Protein AF-A0AAW9FP32-F1 (afdb_monomer_lite)

Radius of gyration: 34.98 Å; chains: 1; bounding box: 55×24×102 Å

Sequence (64 aa):
MMKEKESVKTDCRETYTSPTLSFSFIEMENGIAAGSAKVIPPDNGGKVQEEWQSGTDDNHTIDW

Foldseek 3Di:
DDDDDDDDPDPPDDDDDDDDDDDDDDDDPPDQPDPNDDDDQADPVGDGPDDPPPDPPVPDDDDD

pLDDT: mean 73.87, std 11.41, range [42.38, 96.06]

Secondary structure (DSSP, 8-state):
-PPP--------PPPP-PPP----------SS-TTS-----B-TTS-BS---------------

Structure (mmCIF, N/CA/C/O backbone):
data_AF-A0AAW9FP32-F1
#
_entry.id   AF-A0AAW9FP32-F1
#
loop_
_atom_site.group_PDB
_atom_site.id
_atom_site.type_symbol
_atom_site.label_atom_id
_atom_site.label_alt_id
_atom_site.label_comp_id
_atom_site.label_asym_id
_atom_site.label_entity_id
_atom_site.label_seq_id
_atom_site.pdbx_PDB_ins_code
_atom_site.Cartn_x
_atom_site.Cartn_y
_atom_site.Cartn_z
_atom_site.occupancy
_atom_site.B_iso_or_equiv
_atom_site.auth_seq_id
_atom_site.auth_comp_id
_atom_site.auth_asym_id
_atom_site.auth_atom_id
_atom_site.pdbx_PDB_model_num
ATOM 1 N N . MET A 1 1 ? -27.405 7.334 74.735 1.00 42.38 1 MET A N 1
ATOM 2 C CA . MET A 1 1 ? -26.400 6.948 73.721 1.00 42.38 1 MET A CA 1
ATOM 3 C C . MET A 1 1 ? -26.924 7.371 72.360 1.00 42.38 1 MET A C 1
ATOM 5 O O . MET A 1 1 ? -27.961 6.868 71.948 1.00 42.38 1 MET A O 1
ATOM 9 N N . MET A 1 2 ? -26.293 8.356 71.721 1.00 44.84 2 MET A N 1
ATOM 10 C CA . MET A 1 2 ? -26.669 8.801 70.376 1.00 44.84 2 MET A CA 1
ATOM 11 C C . MET A 1 2 ? -25.959 7.905 69.363 1.00 44.84 2 MET A C 1
ATOM 13 O O . MET A 1 2 ? -24.740 7.778 69.405 1.00 44.84 2 MET A O 1
ATOM 17 N N . LYS A 1 3 ? -26.733 7.232 68.509 1.00 54.72 3 LYS A N 1
ATOM 18 C CA . LYS A 1 3 ? -26.206 6.402 67.426 1.00 54.72 3 LYS A CA 1
ATOM 19 C C . LYS A 1 3 ? -25.737 7.336 66.312 1.00 54.72 3 LYS A C 1
ATOM 21 O O . LYS A 1 3 ? -26.538 8.096 65.768 1.00 54.72 3 LYS A O 1
ATOM 26 N N . GLU A 1 4 ? -24.444 7.301 66.034 1.00 60.38 4 GLU A N 1
ATOM 27 C CA . GLU A 1 4 ? -23.809 8.044 64.953 1.00 60.38 4 GLU A CA 1
ATOM 28 C C . GLU A 1 4 ? -24.388 7.557 63.616 1.00 60.38 4 GLU A C 1
ATOM 30 O O . GLU A 1 4 ? -24.496 6.353 63.375 1.00 60.38 4 GLU A O 1
ATOM 35 N N . LYS A 1 5 ? -24.869 8.486 62.783 1.00 61.28 5 LYS A N 1
ATOM 36 C CA . LYS A 1 5 ? -25.404 8.147 61.463 1.00 61.28 5 LYS A CA 1
ATOM 37 C C . LYS A 1 5 ? -24.222 7.943 60.528 1.00 61.28 5 LYS A C 1
ATOM 39 O O . LYS A 1 5 ? -23.511 8.894 60.221 1.00 61.28 5 LYS A O 1
ATOM 44 N N . GLU A 1 6 ? -24.030 6.706 60.095 1.00 64.88 6 GLU A N 1
ATOM 45 C CA . GLU A 1 6 ? -23.029 6.338 59.103 1.00 64.88 6 GLU A CA 1
ATOM 46 C C . GLU A 1 6 ? -23.295 7.131 57.813 1.00 64.88 6 GLU A C 1
ATOM 48 O O . GLU A 1 6 ? -24.366 7.037 57.207 1.00 64.88 6 GLU A O 1
ATOM 53 N N . SER A 1 7 ? -22.355 8.005 57.444 1.00 63.91 7 SER A N 1
ATOM 54 C CA . SER A 1 7 ? -22.458 8.812 56.233 1.00 63.91 7 SER A CA 1
ATOM 55 C C . SER A 1 7 ? -22.405 7.885 55.022 1.00 63.91 7 SER A C 1
ATOM 57 O O . SER A 1 7 ? -21.395 7.213 54.801 1.00 63.91 7 SER A O 1
ATOM 59 N N . VAL A 1 8 ? -23.474 7.859 54.231 1.00 66.88 8 VAL A N 1
ATOM 60 C CA . VAL A 1 8 ? -23.515 7.126 52.965 1.00 66.88 8 VAL A CA 1
ATOM 61 C C . VAL A 1 8 ? -22.433 7.714 52.061 1.00 66.88 8 VAL A C 1
ATOM 63 O O . VAL A 1 8 ? -22.550 8.850 51.607 1.00 66.88 8 VAL A O 1
ATOM 66 N N . LYS A 1 9 ? -21.343 6.971 51.845 1.00 67.06 9 LYS A N 1
ATOM 67 C CA . LYS A 1 9 ? -20.302 7.366 50.896 1.00 67.06 9 LYS A CA 1
ATOM 68 C C . LYS A 1 9 ? -20.864 7.221 49.489 1.00 67.06 9 LYS A C 1
ATOM 70 O O . LYS A 1 9 ? -20.961 6.115 48.967 1.00 67.06 9 LYS A O 1
ATOM 75 N N . THR A 1 10 ? -21.257 8.339 48.898 1.00 71.69 10 THR A N 1
ATOM 76 C CA . THR A 1 10 ? -21.633 8.407 47.490 1.00 71.69 10 THR A CA 1
ATOM 77 C C . THR A 1 10 ? -20.381 8.152 46.653 1.00 71.69 10 THR A C 1
ATOM 79 O O . THR A 1 10 ? -19.397 8.879 46.785 1.00 71.69 10 THR A O 1
ATOM 82 N N . ASP A 1 11 ? -20.392 7.098 45.837 1.00 75.31 11 ASP A N 1
ATOM 83 C CA . ASP A 1 11 ? -19.328 6.830 44.869 1.00 75.31 11 ASP A CA 1
ATOM 84 C C . ASP A 1 11 ? -19.281 7.997 43.870 1.00 75.31 11 ASP A C 1
ATOM 86 O O . ASP A 1 11 ? -20.230 8.228 43.125 1.00 75.31 11 ASP A O 1
ATOM 90 N N . CYS A 1 12 ? -18.214 8.794 43.923 1.00 77.69 12 CYS A N 1
ATOM 91 C CA . CYS A 1 12 ? -18.042 10.018 43.138 1.00 77.69 12 CYS A CA 1
ATOM 92 C C . CYS A 1 12 ? -17.329 9.774 41.799 1.00 77.69 12 CYS A C 1
ATOM 94 O O . CYS A 1 12 ? -16.707 10.681 41.249 1.00 77.69 12 CYS A O 1
ATOM 96 N N . ARG A 1 13 ? -17.381 8.545 41.278 1.00 83.25 13 ARG A N 1
ATOM 97 C CA . ARG A 1 13 ? -16.767 8.199 39.995 1.00 83.25 13 ARG A CA 1
ATOM 98 C C . ARG A 1 13 ? -17.583 8.761 38.842 1.00 83.25 13 ARG A C 1
ATOM 100 O O . ARG A 1 13 ? -18.784 8.527 38.733 1.00 83.25 13 ARG A O 1
ATOM 107 N N . GLU A 1 14 ? -16.904 9.468 37.952 1.00 84.50 14 GLU A N 1
ATOM 108 C CA . GLU A 1 14 ? -17.498 9.901 36.696 1.00 84.50 14 GLU A CA 1
ATOM 109 C C . GLU A 1 14 ? -17.765 8.699 35.786 1.00 84.50 14 GLU A C 1
ATOM 111 O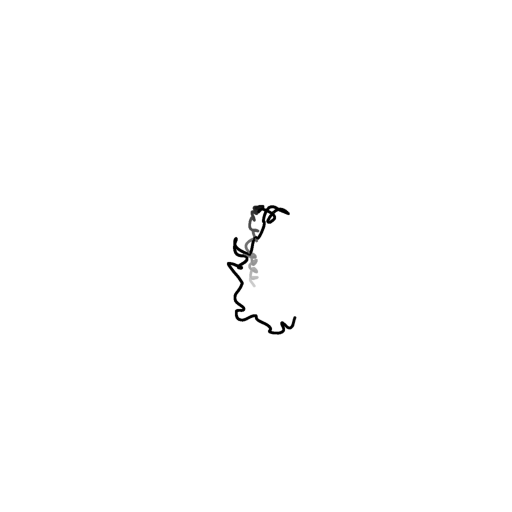 O . GLU A 1 14 ? -17.037 7.703 35.785 1.00 84.50 14 GLU A O 1
ATOM 116 N N . THR A 1 15 ? -18.839 8.788 35.004 1.00 87.44 15 THR A N 1
ATOM 117 C CA . THR A 1 15 ? -19.173 7.749 34.030 1.00 87.44 15 THR A CA 1
ATOM 118 C C . THR A 1 15 ? -18.255 7.886 32.822 1.00 87.44 15 THR A C 1
ATOM 120 O O . THR A 1 15 ? -18.135 8.964 32.242 1.00 87.44 15 THR A O 1
ATOM 123 N N . TYR A 1 16 ? -17.611 6.789 32.425 1.00 88.19 16 TYR A N 1
ATOM 124 C CA . TYR A 1 16 ? -16.765 6.779 31.237 1.00 88.19 16 TYR A CA 1
ATOM 125 C C . TYR A 1 16 ? -17.586 7.102 29.982 1.00 88.19 16 TYR A C 1
ATOM 127 O O . TYR A 1 16 ? -18.601 6.461 29.713 1.00 88.19 16 TYR A O 1
ATOM 135 N N . THR A 1 17 ? -17.110 8.066 29.195 1.00 92.06 17 THR A N 1
ATOM 136 C CA . THR A 1 17 ? -17.661 8.389 27.875 1.00 92.06 17 THR A CA 1
ATOM 137 C C . THR A 1 17 ? -16.651 7.972 26.814 1.00 92.06 17 THR A C 1
ATOM 139 O O . THR A 1 17 ? -15.527 8.471 26.790 1.00 92.06 17 THR A O 1
ATOM 142 N N . SER A 1 18 ? -17.040 7.033 25.950 1.00 93.38 18 SER A N 1
ATOM 143 C CA . SER A 1 18 ? -16.180 6.558 24.862 1.00 93.38 18 SER A CA 1
ATOM 144 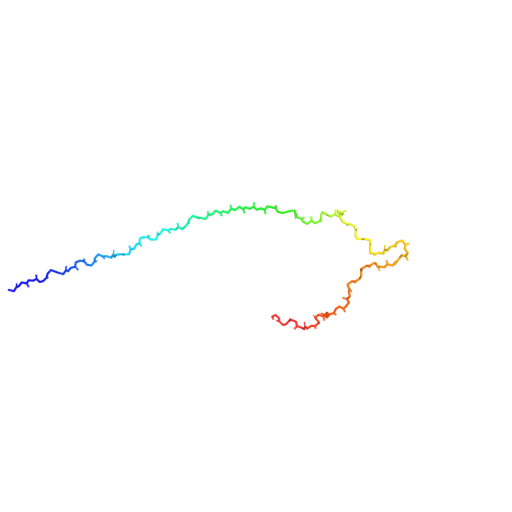C C . SER A 1 18 ? -16.002 7.644 23.789 1.00 93.38 18 SER A C 1
ATOM 146 O O . SER A 1 18 ? -16.971 8.341 23.472 1.00 93.38 18 SER A O 1
ATOM 148 N N . PRO A 1 19 ? -14.796 7.814 23.217 1.00 92.94 19 PRO A N 1
ATOM 149 C CA . PRO A 1 19 ? -14.573 8.777 22.147 1.00 92.94 19 PRO A CA 1
ATOM 150 C C . PRO A 1 19 ? -15.255 8.341 20.846 1.00 92.94 19 PRO A C 1
ATOM 152 O O . PRO A 1 19 ? -15.399 7.156 20.553 1.00 92.94 19 PRO A O 1
ATOM 155 N N . THR A 1 20 ? -15.618 9.320 20.020 1.00 96.06 20 THR A N 1
ATOM 156 C CA . THR A 1 20 ? -16.056 9.063 18.643 1.00 96.06 20 THR A CA 1
ATOM 157 C C . THR A 1 20 ? -14.834 8.961 17.734 1.00 96.06 20 THR A C 1
ATOM 159 O O . THR A 1 20 ? -14.005 9.868 17.716 1.00 96.06 20 THR A O 1
ATOM 162 N N . LEU A 1 21 ? -14.726 7.870 16.972 1.00 94.62 21 LEU A N 1
ATOM 163 C CA . LEU A 1 21 ? -13.669 7.667 15.978 1.00 94.62 21 LEU A CA 1
ATOM 164 C C . LEU A 1 21 ? -14.229 7.883 14.570 1.00 94.62 21 LEU A C 1
ATOM 166 O O . LEU A 1 21 ? -15.340 7.454 14.265 1.00 94.62 21 LEU A O 1
ATOM 170 N N . SER A 1 22 ? -13.462 8.546 13.709 1.00 93.75 22 SER A N 1
ATOM 171 C CA . SER A 1 22 ? -13.793 8.746 12.296 1.00 93.75 22 SER A CA 1
ATOM 172 C C . SER A 1 22 ? -12.628 8.270 11.441 1.00 93.75 22 SER A C 1
ATOM 174 O O . SER A 1 22 ? -11.484 8.642 11.695 1.00 93.75 22 SER A O 1
ATOM 176 N N . PHE A 1 23 ? -12.926 7.442 10.443 1.00 91.56 23 PHE A N 1
ATOM 177 C CA . PHE A 1 23 ? -11.940 6.851 9.545 1.00 91.56 23 PHE A CA 1
ATOM 178 C C . PHE A 1 23 ? -12.268 7.234 8.108 1.00 91.56 23 PHE A C 1
ATOM 180 O O . PHE A 1 23 ? -13.430 7.195 7.703 1.00 91.56 23 PHE A O 1
ATOM 187 N N . SER A 1 24 ? -11.229 7.544 7.341 1.00 91.25 24 SER A N 1
ATOM 188 C CA . SER A 1 24 ? -11.312 7.737 5.898 1.00 91.25 24 SER A CA 1
ATOM 189 C C . SER A 1 24 ? -10.357 6.759 5.238 1.00 91.25 24 SER A C 1
ATOM 191 O O . SER A 1 24 ? -9.175 6.720 5.579 1.00 91.25 24 SER A O 1
ATOM 193 N N . PHE A 1 25 ? -10.867 5.9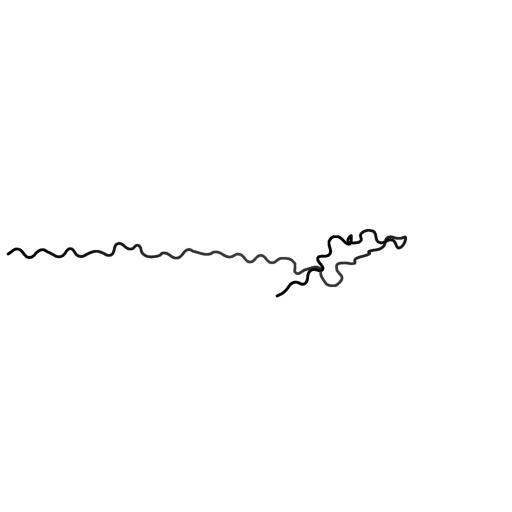76 4.295 1.00 87.69 25 PHE A N 1
ATOM 194 C CA . PHE A 1 25 ? -10.038 5.133 3.446 1.00 87.69 25 PHE A CA 1
ATOM 195 C C . PHE A 1 25 ? -9.631 5.949 2.225 1.00 87.69 25 PHE A C 1
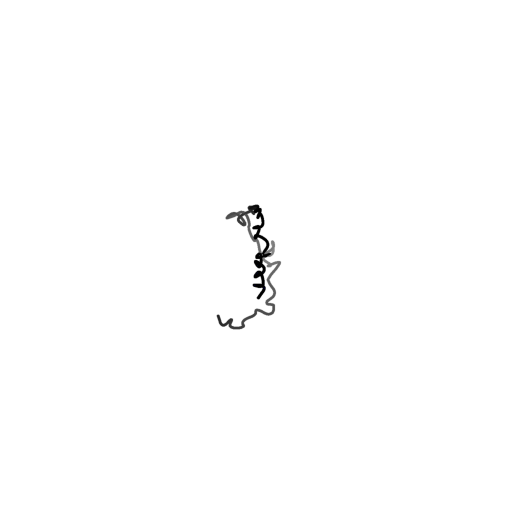ATOM 197 O O . PHE A 1 25 ? -10.485 6.490 1.524 1.00 87.69 25 PHE A O 1
ATOM 204 N N . ILE A 1 26 ? -8.325 6.070 2.010 1.00 86.44 26 ILE A N 1
ATOM 205 C CA . ILE A 1 26 ? -7.759 6.703 0.823 1.00 86.44 26 ILE A CA 1
ATOM 206 C C . ILE A 1 26 ? -7.150 5.581 -0.004 1.00 86.44 26 ILE A C 1
ATOM 208 O O . ILE A 1 26 ? -6.226 4.906 0.447 1.00 86.44 26 ILE A O 1
ATOM 212 N N . GLU A 1 27 ? -7.691 5.366 -1.196 1.00 81.06 27 GLU A N 1
ATOM 213 C CA . GLU A 1 27 ? -7.123 4.427 -2.154 1.00 81.06 27 GLU A CA 1
ATOM 214 C C . GLU A 1 27 ? -5.986 5.117 -2.912 1.00 81.06 27 GLU A C 1
ATOM 216 O O . GLU A 1 27 ? -6.136 6.233 -3.412 1.00 81.06 27 GLU A O 1
ATOM 221 N N . MET A 1 28 ? -4.834 4.455 -2.976 1.00 78.00 28 MET A N 1
ATOM 222 C CA . MET A 1 28 ? -3.698 4.865 -3.796 1.00 78.00 28 MET A CA 1
ATOM 223 C C . MET A 1 28 ? -3.607 3.954 -5.021 1.00 78.00 28 MET A C 1
ATOM 225 O O . MET A 1 28 ? -4.033 2.800 -4.969 1.00 78.00 28 MET A O 1
ATOM 229 N N . GLU A 1 29 ? -3.046 4.463 -6.120 1.00 74.62 29 GLU A N 1
ATOM 230 C CA . GLU A 1 29 ? -2.753 3.669 -7.317 1.00 74.62 29 GLU A CA 1
ATOM 231 C C . GLU A 1 29 ? -2.004 2.382 -6.942 1.00 74.62 29 GLU A C 1
ATOM 233 O O . GLU A 1 29 ? -0.972 2.418 -6.267 1.00 74.62 29 GLU A O 1
ATOM 238 N N . ASN A 1 30 ? -2.532 1.235 -7.379 1.00 65.38 30 ASN A N 1
ATOM 239 C CA . ASN A 1 30 ? -1.911 -0.061 -7.138 1.00 65.38 30 ASN A CA 1
ATOM 240 C C . ASN A 1 30 ? -0.787 -0.311 -8.150 1.00 65.38 30 ASN A C 1
ATOM 242 O O . ASN A 1 30 ? -0.942 -1.073 -9.105 1.00 65.38 30 ASN A O 1
ATOM 246 N N . GLY A 1 31 ? 0.341 0.348 -7.901 1.00 68.00 31 GLY A N 1
ATOM 247 C CA . GLY A 1 31 ? 1.603 0.106 -8.581 1.00 68.00 31 GLY A CA 1
ATOM 248 C C . GLY A 1 31 ? 1.628 0.484 -10.060 1.00 68.00 31 GLY A C 1
ATOM 249 O O . GLY A 1 31 ? 0.681 0.993 -10.646 1.00 68.00 31 GLY A O 1
ATOM 250 N N . ILE A 1 32 ? 2.773 0.206 -10.671 1.00 68.75 32 ILE A N 1
ATOM 251 C CA . ILE A 1 32 ? 2.995 0.373 -12.102 1.00 68.75 32 ILE A CA 1
ATOM 252 C C . ILE A 1 32 ? 2.273 -0.777 -12.813 1.00 68.75 32 ILE A C 1
ATOM 254 O O . ILE A 1 32 ? 2.616 -1.943 -12.609 1.00 68.75 32 ILE A O 1
ATOM 258 N N . ALA A 1 33 ? 1.265 -0.463 -13.632 1.00 73.88 33 ALA A N 1
ATOM 259 C CA . ALA A 1 33 ? 0.577 -1.462 -14.448 1.00 73.88 33 ALA A CA 1
ATOM 260 C C . ALA A 1 33 ? 1.571 -2.341 -15.236 1.00 73.88 33 ALA A C 1
ATOM 262 O O . ALA A 1 33 ? 2.615 -1.882 -15.703 1.00 73.88 33 ALA A O 1
ATOM 263 N N . ALA A 1 34 ? 1.247 -3.624 -15.413 1.00 65.88 34 ALA A N 1
ATOM 264 C CA . ALA A 1 34 ? 2.090 -4.527 -16.191 1.00 65.88 34 ALA A CA 1
ATOM 265 C C . ALA A 1 34 ? 2.315 -3.951 -17.603 1.00 65.88 34 ALA A C 1
ATOM 267 O O . ALA A 1 34 ? 1.372 -3.779 -18.373 1.00 65.88 34 ALA A O 1
ATOM 268 N N . GLY A 1 35 ? 3.568 -3.620 -17.926 1.00 68.12 35 GLY A N 1
ATOM 269 C CA . GLY A 1 35 ? 3.946 -2.997 -19.198 1.00 68.12 35 GLY A CA 1
ATOM 270 C C . GLY A 1 35 ? 3.866 -1.465 -19.258 1.00 68.12 35 GLY A C 1
ATOM 271 O O . GLY A 1 35 ? 4.180 -0.912 -20.310 1.00 68.12 35 GLY A O 1
ATOM 272 N N . SER A 1 36 ? 3.498 -0.756 -18.182 1.00 68.19 36 SER A N 1
ATOM 273 C CA . SER A 1 36 ? 3.481 0.720 -18.173 1.00 68.19 36 SER A CA 1
ATOM 274 C C . SER A 1 36 ? 4.836 1.363 -17.873 1.00 68.19 36 SER A C 1
ATOM 276 O O . SER A 1 36 ? 4.998 2.564 -18.082 1.00 68.19 36 SER A O 1
ATOM 278 N N . ALA A 1 37 ? 5.834 0.576 -17.465 1.00 69.69 37 ALA A N 1
ATOM 279 C CA . ALA A 1 37 ? 7.219 1.017 -17.378 1.00 69.69 37 ALA A CA 1
ATOM 280 C C . ALA A 1 37 ? 8.131 0.111 -18.204 1.00 69.69 37 ALA A C 1
ATOM 282 O O . ALA A 1 37 ? 8.065 -1.117 -18.131 1.00 69.69 37 ALA A O 1
ATOM 283 N N . LYS A 1 38 ? 9.026 0.741 -18.964 1.00 71.19 38 LYS A N 1
ATOM 284 C CA . LYS A 1 38 ? 10.154 0.085 -19.617 1.00 71.19 38 LYS A CA 1
ATOM 285 C C . LYS A 1 38 ? 11.423 0.733 -19.090 1.00 71.19 38 LYS A C 1
ATOM 287 O O . LYS A 1 38 ? 11.662 1.908 -19.346 1.00 71.19 38 LYS A O 1
ATOM 292 N N . VAL A 1 39 ? 12.240 -0.040 -18.386 1.00 70.00 39 VAL A N 1
ATOM 293 C CA . VAL A 1 39 ? 13.600 0.384 -18.055 1.00 70.00 39 VAL A CA 1
ATOM 294 C C . VAL A 1 39 ? 14.458 0.139 -19.293 1.00 70.00 39 VAL A C 1
ATOM 296 O O . VAL A 1 39 ? 14.463 -0.966 -19.839 1.00 70.00 39 VAL A O 1
ATOM 299 N N . ILE A 1 40 ? 15.155 1.170 -19.765 1.00 75.75 40 ILE A N 1
ATOM 300 C CA . ILE A 1 40 ? 16.185 1.053 -20.803 1.00 75.75 40 ILE A CA 1
ATOM 301 C C . ILE A 1 40 ? 17.504 1.454 -20.135 1.00 75.75 40 ILE A C 1
ATOM 303 O O . ILE A 1 40 ? 17.828 2.637 -20.124 1.00 75.75 40 ILE A O 1
ATOM 307 N N . PRO A 1 41 ? 18.224 0.503 -19.509 1.00 68.75 41 PRO A N 1
ATOM 308 C CA . PRO A 1 41 ? 19.442 0.821 -18.768 1.00 68.75 41 PRO A CA 1
ATOM 309 C C . PRO A 1 41 ? 20.574 1.409 -19.632 1.00 68.75 41 PRO A C 1
ATOM 311 O O . PRO A 1 41 ? 21.241 2.330 -19.158 1.00 68.75 41 PRO A O 1
ATOM 314 N N . PRO A 1 42 ? 20.827 0.910 -20.865 1.00 79.56 42 PRO A N 1
ATOM 315 C CA . PRO A 1 42 ? 21.900 1.436 -21.690 1.00 79.56 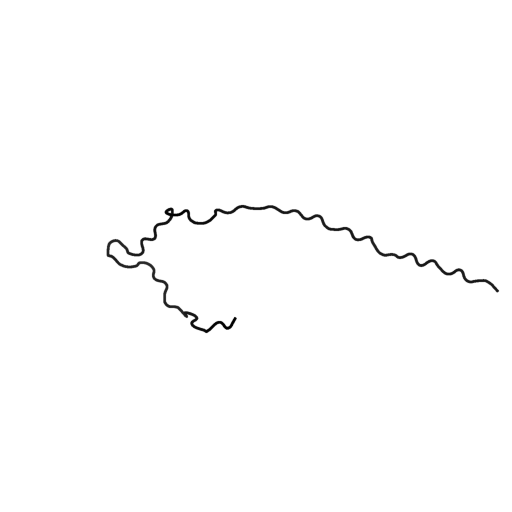42 PRO A CA 1
ATOM 316 C C . PRO A 1 42 ? 21.447 2.569 -22.613 1.00 79.56 42 PRO A C 1
ATOM 318 O O . PRO A 1 42 ? 20.343 2.551 -23.159 1.00 79.56 42 PRO A O 1
ATOM 321 N N . ASP A 1 43 ? 22.343 3.519 -22.852 1.00 79.25 43 ASP A N 1
ATOM 322 C CA . ASP A 1 43 ? 22.177 4.535 -23.888 1.00 79.25 43 ASP A CA 1
ATOM 323 C C . ASP A 1 43 ? 22.348 3.981 -25.315 1.00 79.25 43 ASP A C 1
ATOM 325 O O . ASP A 1 43 ? 22.610 2.796 -25.532 1.00 79.25 43 ASP A O 1
ATOM 329 N N . ASN A 1 44 ? 22.237 4.859 -26.318 1.00 78.25 44 ASN A N 1
ATOM 330 C CA . ASN A 1 44 ? 22.426 4.511 -27.734 1.00 78.25 44 ASN A CA 1
ATOM 331 C C . ASN A 1 44 ? 23.824 3.932 -28.053 1.00 78.25 44 ASN A C 1
ATOM 333 O O . ASN A 1 44 ? 24.027 3.423 -29.154 1.00 78.25 44 ASN A O 1
ATOM 337 N N . GLY A 1 45 ? 24.786 4.027 -27.129 1.00 82.31 45 GLY A N 1
ATOM 338 C CA . GLY A 1 45 ? 26.125 3.449 -27.226 1.00 82.31 45 GLY A CA 1
ATOM 339 C C . GLY A 1 45 ? 26.305 2.160 -26.419 1.00 82.31 45 GLY A C 1
ATOM 340 O O . GLY A 1 45 ? 27.424 1.651 -26.350 1.00 82.31 45 GLY A O 1
ATOM 341 N N . GLY A 1 46 ? 25.243 1.629 -25.808 1.00 79.12 46 GLY A N 1
ATOM 342 C CA . GLY A 1 46 ? 25.296 0.410 -25.003 1.00 79.12 46 GLY A CA 1
ATO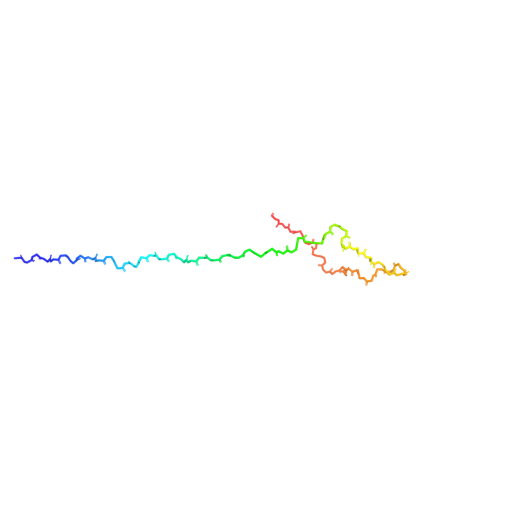M 343 C C . GLY A 1 46 ? 25.827 0.616 -23.581 1.00 79.12 46 GLY A C 1
ATOM 344 O O . GLY A 1 46 ? 26.084 -0.375 -22.897 1.00 79.12 46 GLY A O 1
ATOM 345 N N . LYS A 1 47 ? 26.013 1.862 -23.120 1.00 80.81 47 LYS A N 1
ATOM 346 C CA . LYS A 1 47 ? 26.543 2.144 -21.778 1.00 80.81 47 LYS A CA 1
ATOM 347 C C . LYS A 1 47 ? 25.417 2.324 -20.773 1.00 80.81 47 LYS A C 1
ATOM 349 O O . LYS A 1 47 ? 24.541 3.158 -20.982 1.00 80.81 47 LYS A O 1
ATOM 354 N N . VAL A 1 48 ? 25.471 1.568 -19.676 1.00 80.00 48 VAL A N 1
ATOM 355 C CA . VAL A 1 48 ? 24.577 1.744 -18.523 1.00 80.00 48 VAL A CA 1
ATOM 356 C C . VAL A 1 48 ? 24.815 3.129 -17.922 1.00 80.00 48 VAL A C 1
ATOM 358 O O . VAL A 1 48 ? 25.955 3.477 -17.617 1.00 80.00 48 VAL A O 1
ATOM 361 N N . GLN A 1 49 ? 23.754 3.930 -17.816 1.00 72.12 49 GLN A N 1
ATOM 362 C CA . GLN A 1 49 ? 23.847 5.330 -17.379 1.00 72.12 49 GLN A CA 1
ATOM 363 C C . GLN A 1 49 ? 23.842 5.475 -15.853 1.00 72.12 49 GLN A C 1
ATOM 365 O O . GLN A 1 49 ? 24.526 6.344 -15.320 1.00 72.12 49 GLN A O 1
ATOM 370 N N . GLU A 1 50 ? 23.120 4.594 -15.159 1.00 69.12 50 GLU A N 1
ATOM 371 C CA . GLU A 1 50 ? 23.081 4.530 -13.701 1.00 69.12 50 GLU A CA 1
ATOM 372 C C . GLU A 1 50 ? 23.178 3.069 -13.260 1.00 69.12 50 GLU A C 1
ATOM 374 O O . GLU A 1 50 ? 22.311 2.246 -13.552 1.00 69.12 50 GLU A O 1
ATOM 379 N N . GLU A 1 51 ? 24.268 2.746 -12.574 1.00 69.75 51 GLU A N 1
ATOM 380 C CA . GLU A 1 51 ? 24.445 1.500 -11.843 1.00 69.75 51 GLU A CA 1
ATOM 381 C C . GLU A 1 51 ? 24.471 1.868 -10.362 1.00 69.75 51 GLU A C 1
ATOM 383 O O . GLU A 1 51 ? 25.146 2.830 -9.969 1.00 69.75 51 GLU A O 1
ATOM 388 N N . TRP A 1 52 ? 23.716 1.132 -9.541 1.00 72.44 52 TRP A N 1
ATOM 389 C CA . TRP A 1 52 ? 23.871 1.235 -8.096 1.00 72.44 52 TRP A CA 1
ATOM 390 C C . TRP A 1 52 ? 25.344 0.999 -7.790 1.00 72.44 52 TRP A C 1
ATOM 392 O O . TRP A 1 52 ? 25.892 -0.045 -8.132 1.00 72.44 52 TRP A O 1
ATOM 402 N N . GLN A 1 53 ? 26.003 1.986 -7.185 1.00 67.88 53 GLN A N 1
ATOM 403 C CA . GLN A 1 53 ? 27.333 1.749 -6.647 1.00 67.88 53 GLN A CA 1
ATOM 404 C C . GLN A 1 53 ? 27.205 0.567 -5.681 1.00 67.88 53 GLN A C 1
ATOM 406 O O . GLN A 1 53 ? 26.268 0.559 -4.879 1.00 67.88 53 GLN A O 1
ATOM 411 N N . SER A 1 54 ? 28.127 -0.399 -5.732 1.00 64.75 54 SER A N 1
ATOM 412 C CA . SER A 1 54 ? 28.350 -1.304 -4.601 1.00 64.75 54 SER A CA 1
ATOM 413 C C . SER A 1 54 ? 28.754 -0.432 -3.418 1.00 64.75 54 SER A C 1
ATOM 415 O O . SER A 1 54 ? 29.930 -0.133 -3.214 1.00 64.75 54 SER A O 1
ATOM 417 N N . GLY A 1 55 ? 27.765 0.096 -2.703 1.00 70.44 55 GLY A N 1
ATOM 418 C CA . GLY A 1 55 ? 27.972 0.779 -1.445 1.00 70.44 55 GLY A CA 1
ATOM 419 C C . GLY A 1 55 ? 28.414 -0.234 -0.394 1.00 70.44 55 GLY A C 1
ATOM 420 O O . GLY A 1 55 ? 28.948 -1.302 -0.691 1.00 70.44 55 GLY A O 1
ATOM 421 N N . THR A 1 56 ? 28.158 0.081 0.868 1.00 61.72 56 THR A N 1
ATOM 422 C CA . THR A 1 56 ? 28.219 -0.906 1.947 1.00 61.72 56 THR A CA 1
ATOM 423 C C . THR A 1 56 ? 27.056 -1.881 1.792 1.00 61.72 56 THR A C 1
ATOM 425 O O . THR A 1 56 ? 26.064 -1.752 2.507 1.00 61.72 56 THR A O 1
ATOM 428 N N . ASP A 1 57 ? 27.141 -2.805 0.831 1.00 64.19 57 ASP A N 1
ATOM 429 C CA . ASP A 1 57 ? 26.288 -3.990 0.820 1.00 64.19 57 ASP A CA 1
ATOM 430 C C . ASP A 1 57 ? 26.409 -4.621 2.208 1.00 64.19 57 ASP A C 1
ATOM 432 O O . ASP A 1 57 ? 27.476 -5.098 2.609 1.00 64.19 57 ASP A O 1
ATOM 436 N N . ASP A 1 58 ? 25.332 -4.518 2.982 1.00 64.06 58 ASP A N 1
ATOM 437 C CA . ASP A 1 58 ? 25.264 -5.069 4.323 1.00 64.06 58 ASP A CA 1
ATOM 438 C C . ASP A 1 58 ? 25.096 -6.585 4.192 1.00 64.06 58 ASP A C 1
ATOM 440 O O . ASP A 1 58 ? 23.996 -7.131 4.199 1.00 64.06 58 ASP A O 1
ATOM 444 N N . ASN A 1 59 ? 26.224 -7.265 3.992 1.00 68.75 59 ASN A N 1
ATOM 445 C CA . ASN A 1 59 ? 26.321 -8.722 3.935 1.00 68.75 59 ASN A CA 1
ATOM 446 C C . ASN A 1 59 ? 26.296 -9.360 5.332 1.00 68.75 59 ASN A C 1
ATOM 448 O O . ASN A 1 59 ? 26.752 -10.494 5.507 1.00 68.75 59 ASN A O 1
ATOM 452 N N . HIS A 1 60 ? 25.831 -8.641 6.353 1.00 75.19 60 HIS A N 1
ATOM 453 C CA . HIS A 1 60 ? 25.752 -9.194 7.688 1.00 75.19 60 HIS A CA 1
ATOM 454 C C . HIS A 1 60 ? 24.587 -10.184 7.744 1.00 75.19 60 HIS A C 1
ATOM 456 O O . HIS A 1 60 ? 23.480 -9.925 7.272 1.00 75.19 60 HIS A O 1
ATOM 462 N N . THR A 1 61 ? 24.846 -11.352 8.327 1.00 70.69 61 THR A N 1
ATOM 463 C CA . THR A 1 61 ? 23.809 -12.345 8.592 1.00 70.69 61 THR A CA 1
ATOM 464 C C . THR A 1 61 ? 22.797 -11.742 9.562 1.00 70.69 61 THR A C 1
ATOM 466 O O . THR A 1 61 ? 23.125 -11.481 10.718 1.00 70.69 61 THR A O 1
ATOM 469 N N . ILE A 1 62 ? 21.576 -11.494 9.089 1.00 70.62 62 ILE A N 1
ATOM 470 C CA . ILE A 1 62 ? 20.458 -11.137 9.960 1.00 70.62 62 ILE A CA 1
ATOM 471 C C . ILE A 1 62 ? 19.962 -12.432 10.600 1.00 70.62 62 ILE A C 1
ATOM 473 O O . ILE A 1 62 ? 19.314 -13.244 9.937 1.00 70.62 62 ILE A O 1
ATOM 477 N N . ASP A 1 63 ? 20.275 -12.617 11.880 1.00 56.72 63 ASP A N 1
ATOM 478 C CA . ASP A 1 63 ? 19.653 -13.657 12.696 1.00 56.72 63 ASP A CA 1
ATOM 479 C C . ASP A 1 63 ? 18.215 -13.221 13.021 1.00 56.72 63 ASP A C 1
ATOM 481 O O . ASP A 1 63 ? 17.993 -12.191 13.665 1.00 56.72 63 ASP A O 1
ATOM 485 N N . TRP A 1 64 ? 17.244 -13.987 12.523 1.00 68.50 64 TRP A N 1
ATOM 486 C CA . TRP A 1 64 ? 15.819 -13.883 12.850 1.00 68.50 64 TRP A CA 1
ATOM 487 C C . TRP A 1 64 ? 15.410 -14.913 13.903 1.00 68.50 64 TRP A C 1
ATOM 489 O O . TRP A 1 64 ? 16.054 -15.985 13.983 1.00 68.50 64 TRP A O 1
#